Protein AF-A0A1C4NIL4-F1 (afdb_monomer_lite)

Sequence (67 aa):
MAGPTPVSALIHAATMVAAGIYLVARLLPVFTASAAALTVLSAMAAVTMIGSALAALAQDDIKRVLA

Structure (mmCIF, N/CA/C/O backbone):
data_AF-A0A1C4NIL4-F1
#
_entry.id   AF-A0A1C4NIL4-F1
#
loop_
_atom_site.group_PDB
_atom_site.id
_atom_site.type_symbol
_atom_site.label_atom_id
_atom_site.label_alt_id
_atom_site.label_comp_id
_atom_site.label_asym_id
_atom_site.label_entity_id
_atom_site.label_seq_id
_atom_site.pdbx_PDB_ins_code
_atom_site.Cartn_x
_atom_site.Cartn_y
_atom_site.Cartn_z
_atom_site.occupancy
_atom_site.B_iso_or_equiv
_atom_site.auth_seq_id
_atom_site.auth_comp_id
_atom_site.auth_asym_id
_atom_site.auth_atom_id
_atom_site.pdbx_PDB_model_num
ATOM 1 N N . MET A 1 1 ? -9.810 -3.468 12.334 1.00 79.50 1 MET A N 1
ATOM 2 C CA . MET A 1 1 ? -8.517 -3.704 13.015 1.00 79.50 1 MET A CA 1
ATOM 3 C C . MET A 1 1 ? -8.721 -4.328 14.397 1.00 79.50 1 MET A C 1
ATOM 5 O O . MET A 1 1 ? -9.172 -3.633 15.300 1.00 79.50 1 MET A O 1
ATOM 9 N N . ALA A 1 2 ? -8.406 -5.616 14.572 1.00 87.44 2 ALA A N 1
ATOM 10 C CA . ALA A 1 2 ? -8.643 -6.333 15.837 1.00 87.44 2 ALA A CA 1
ATOM 11 C C . ALA A 1 2 ? -7.575 -6.084 16.924 1.00 87.44 2 ALA A C 1
ATOM 13 O O . ALA A 1 2 ? -7.861 -6.220 18.108 1.00 87.44 2 ALA A O 1
ATOM 14 N N . GLY A 1 3 ? -6.349 -5.711 16.540 1.00 89.06 3 GLY A N 1
ATOM 15 C CA . GLY A 1 3 ? -5.252 -5.495 17.487 1.00 89.06 3 GLY A CA 1
ATOM 16 C C . GLY A 1 3 ? -5.375 -4.195 18.300 1.00 89.06 3 GLY A C 1
ATOM 17 O O . GLY A 1 3 ? -6.152 -3.304 17.933 1.00 89.06 3 GLY A O 1
ATOM 18 N N . PRO A 1 4 ? -4.573 -4.030 19.370 1.00 94.38 4 PRO A N 1
ATOM 19 C CA . PRO A 1 4 ? -4.505 -2.789 20.141 1.00 94.38 4 PRO A CA 1
ATOM 20 C C . PRO A 1 4 ? -4.184 -1.578 19.257 1.00 94.38 4 PRO A C 1
ATOM 22 O O . PRO A 1 4 ? -3.477 -1.690 18.251 1.00 94.38 4 PRO A O 1
ATOM 25 N N . THR A 1 5 ? -4.691 -0.403 19.628 1.00 93.19 5 THR A N 1
ATOM 26 C CA . THR A 1 5 ? -4.503 0.834 18.849 1.00 93.19 5 THR A CA 1
ATOM 27 C C . THR A 1 5 ? -3.026 1.197 18.627 1.00 93.19 5 THR A C 1
ATOM 29 O O . THR A 1 5 ? -2.685 1.490 17.483 1.00 93.19 5 THR A O 1
ATOM 32 N N . PRO A 1 6 ? -2.112 1.081 19.617 1.00 93.00 6 PRO A N 1
ATOM 33 C CA . PRO A 1 6 ? -0.689 1.357 19.388 1.00 93.00 6 PRO A CA 1
ATOM 34 C C . PRO A 1 6 ? -0.040 0.403 18.376 1.00 93.00 6 PRO A C 1
ATOM 36 O O . PRO A 1 6 ? 0.745 0.826 17.533 1.00 93.00 6 PRO A O 1
ATOM 39 N N . VAL A 1 7 ? -0.412 -0.881 18.415 1.00 92.69 7 VAL A N 1
ATOM 40 C CA . VAL A 1 7 ? 0.086 -1.894 17.468 1.00 92.69 7 VAL A CA 1
ATOM 41 C C . VAL A 1 7 ? -0.424 -1.599 16.061 1.00 92.69 7 VAL A C 1
ATOM 43 O O . VAL A 1 7 ? 0.330 -1.658 15.095 1.00 92.69 7 VAL A O 1
ATOM 46 N N . SER A 1 8 ? -1.701 -1.230 15.952 1.00 91.25 8 SER A N 1
ATOM 47 C CA . SER A 1 8 ? -2.317 -0.851 14.680 1.00 91.25 8 SER A CA 1
ATOM 48 C C . SER A 1 8 ? -1.607 0.360 14.068 1.00 91.25 8 SER A C 1
ATOM 50 O O . SER A 1 8 ? -1.235 0.302 12.899 1.00 91.25 8 SER A O 1
ATOM 52 N N . ALA A 1 9 ? -1.337 1.395 14.871 1.00 90.06 9 ALA A N 1
ATOM 53 C CA . ALA A 1 9 ? -0.620 2.593 14.443 1.00 90.06 9 ALA A CA 1
ATOM 54 C C . ALA A 1 9 ? 0.811 2.282 13.976 1.00 90.06 9 ALA A C 1
ATOM 56 O O . ALA A 1 9 ? 1.196 2.692 12.884 1.00 90.06 9 ALA A O 1
ATOM 57 N N . LEU A 1 10 ? 1.575 1.505 14.753 1.00 93.06 10 LEU A N 1
ATOM 58 C CA . LEU A 1 10 ? 2.938 1.121 14.377 1.00 93.06 10 LEU A CA 1
ATOM 59 C C . LEU A 1 10 ? 2.957 0.357 13.046 1.00 93.06 10 LEU A C 1
ATOM 61 O O . LEU A 1 10 ? 3.749 0.675 12.160 1.00 93.06 10 LEU A O 1
ATOM 65 N N . ILE A 1 11 ? 2.071 -0.631 12.899 1.00 94.12 11 ILE A N 1
ATOM 66 C CA . ILE A 1 11 ? 2.076 -1.506 11.726 1.00 94.12 11 ILE A CA 1
ATOM 67 C C . ILE A 1 11 ? 1.609 -0.773 10.466 1.00 94.12 11 ILE A C 1
ATOM 69 O O . ILE A 1 11 ? 2.247 -0.900 9.422 1.00 94.12 11 ILE A O 1
ATOM 73 N N . HIS A 1 12 ? 0.527 0.003 10.550 1.00 91.56 12 HIS A N 1
ATOM 74 C CA . HIS A 1 12 ? -0.108 0.576 9.360 1.00 91.56 12 HIS A CA 1
ATOM 75 C C . HIS A 1 12 ? 0.529 1.900 8.936 1.00 91.56 12 HIS A C 1
ATOM 77 O O . HIS A 1 12 ? 0.612 2.165 7.743 1.00 91.56 12 HIS A O 1
ATOM 83 N N . ALA A 1 13 ? 1.044 2.703 9.872 1.00 87.12 13 ALA A N 1
ATOM 84 C CA . ALA A 1 13 ? 1.660 3.981 9.522 1.00 87.12 13 ALA A CA 1
ATOM 85 C C . ALA A 1 13 ? 3.171 3.874 9.270 1.00 87.12 13 ALA A C 1
ATOM 87 O O . ALA A 1 13 ? 3.684 4.524 8.363 1.00 87.12 13 ALA A O 1
ATOM 88 N N . ALA A 1 14 ? 3.897 3.075 10.062 1.00 92.00 14 ALA A N 1
ATOM 89 C CA . ALA A 1 14 ? 5.360 3.155 10.100 1.00 92.00 14 ALA A CA 1
ATOM 90 C C . ALA A 1 14 ? 6.094 1.939 9.520 1.00 92.00 14 ALA A C 1
ATOM 92 O O . ALA A 1 14 ? 7.220 2.106 9.057 1.00 92.00 14 ALA A O 1
ATOM 93 N N . THR A 1 15 ? 5.517 0.730 9.536 1.00 95.12 15 THR A N 1
ATOM 94 C CA . THR A 1 15 ? 6.273 -0.480 9.153 1.00 95.12 15 THR A CA 1
ATOM 95 C C . THR A 1 15 ? 5.782 -1.141 7.869 1.00 95.12 15 THR A C 1
ATOM 97 O O . THR A 1 15 ? 6.530 -1.181 6.895 1.00 95.12 15 THR A O 1
ATOM 100 N N . MET A 1 16 ? 4.548 -1.649 7.823 1.00 93.94 16 MET A N 1
ATOM 101 C CA . MET A 1 16 ? 4.080 -2.494 6.717 1.00 93.94 16 MET A CA 1
ATOM 102 C C . MET A 1 16 ? 3.959 -1.708 5.407 1.00 93.94 16 MET A C 1
ATOM 104 O O . MET A 1 16 ? 4.502 -2.125 4.385 1.00 93.94 16 MET A O 1
ATOM 108 N N . VAL A 1 17 ? 3.295 -0.548 5.441 1.00 93.69 17 VAL A N 1
ATOM 109 C CA . VAL A 1 17 ? 3.108 0.304 4.253 1.00 93.69 17 VAL A CA 1
ATOM 110 C C . VAL A 1 17 ? 4.446 0.883 3.784 1.00 93.69 17 VAL A C 1
ATOM 112 O O . VAL A 1 17 ? 4.757 0.856 2.593 1.00 93.69 17 VAL A O 1
ATOM 115 N N . ALA A 1 18 ? 5.282 1.328 4.727 1.00 94.56 18 ALA A N 1
ATOM 116 C CA . ALA A 1 18 ? 6.609 1.855 4.430 1.00 94.56 18 ALA A CA 1
ATOM 117 C C . ALA A 1 18 ? 7.513 0.806 3.764 1.00 94.56 18 ALA A C 1
ATOM 119 O O . ALA A 1 18 ? 8.211 1.135 2.809 1.00 94.56 18 ALA A O 1
ATOM 120 N N . ALA A 1 19 ? 7.471 -0.456 4.206 1.00 97.12 19 ALA A N 1
ATOM 121 C CA . ALA A 1 19 ? 8.257 -1.535 3.608 1.00 97.12 19 ALA A CA 1
ATOM 122 C C . ALA A 1 19 ? 7.906 -1.769 2.127 1.00 97.12 19 ALA A C 1
ATOM 124 O O . ALA A 1 19 ? 8.807 -1.917 1.298 1.00 97.12 19 ALA A O 1
ATOM 125 N N . GLY A 1 20 ? 6.614 -1.752 1.777 1.00 95.00 20 GLY A N 1
ATOM 126 C CA . GLY A 1 20 ? 6.166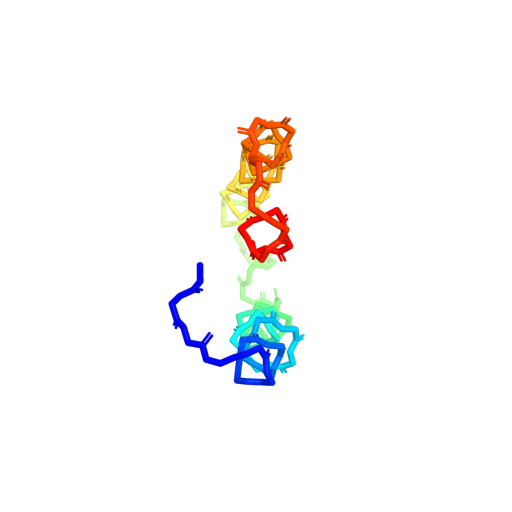 -1.895 0.388 1.00 95.00 20 GLY A CA 1
ATOM 127 C C . GLY A 1 20 ? 6.657 -0.753 -0.505 1.0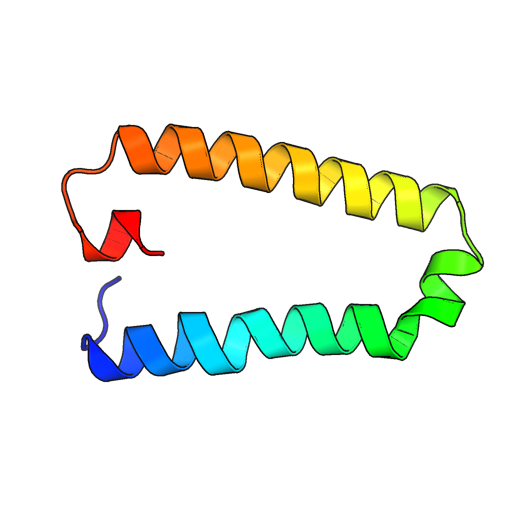0 95.00 20 GLY A C 1
ATOM 128 O O . GLY A 1 20 ? 7.267 -0.994 -1.549 1.00 95.00 20 GLY A O 1
ATOM 129 N N . ILE A 1 21 ? 6.463 0.495 -0.067 1.00 95.50 21 ILE A N 1
ATOM 130 C CA . ILE A 1 21 ? 6.924 1.676 -0.814 1.00 95.50 21 ILE A CA 1
ATOM 131 C C . ILE A 1 21 ? 8.453 1.727 -0.894 1.00 95.50 21 ILE A C 1
ATOM 133 O O . ILE A 1 21 ? 8.998 2.063 -1.945 1.00 95.50 21 ILE A O 1
ATOM 137 N N . TYR A 1 22 ? 9.158 1.338 0.170 1.00 97.69 22 TYR A N 1
ATOM 138 C CA . TYR A 1 22 ? 10.616 1.257 0.178 1.00 97.69 22 TYR A CA 1
ATOM 139 C C . TYR A 1 22 ? 11.138 0.297 -0.895 1.00 97.69 22 TYR A C 1
ATOM 141 O O . TYR A 1 22 ? 12.057 0.657 -1.631 1.00 97.69 22 TYR A O 1
ATOM 149 N N . 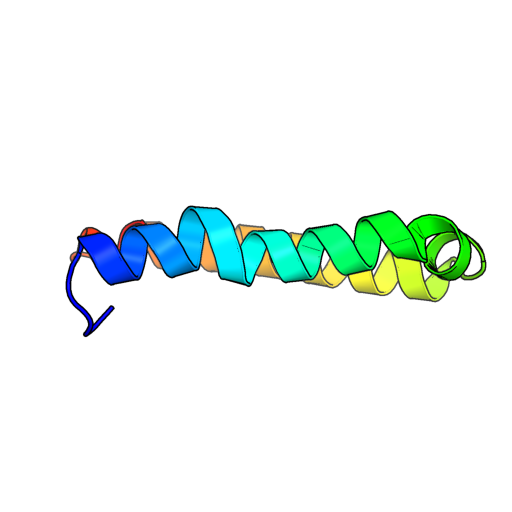LEU A 1 23 ? 10.540 -0.893 -1.030 1.00 97.44 23 LEU A N 1
ATOM 150 C CA . LEU A 1 23 ? 10.918 -1.853 -2.068 1.00 97.44 23 LEU A CA 1
ATOM 151 C C . LEU A 1 23 ? 10.750 -1.254 -3.471 1.00 97.44 23 LEU A C 1
ATOM 153 O O . LEU A 1 23 ? 11.681 -1.312 -4.274 1.00 97.44 23 LEU A O 1
ATOM 157 N N . VAL A 1 24 ? 9.587 -0.655 -3.753 1.00 96.44 24 VAL A N 1
ATOM 158 C CA . VAL A 1 24 ? 9.300 -0.034 -5.058 1.00 96.44 24 VAL A CA 1
ATOM 159 C C . VAL A 1 24 ? 10.271 1.107 -5.344 1.00 96.44 24 VAL A C 1
ATOM 161 O O . VAL A 1 24 ? 10.845 1.162 -6.429 1.00 96.44 24 VAL A O 1
ATOM 164 N N . ALA A 1 25 ? 10.516 1.981 -4.367 1.00 97.06 25 ALA A N 1
ATOM 165 C CA . ALA A 1 25 ? 11.452 3.090 -4.506 1.00 97.06 25 ALA A CA 1
ATOM 166 C C . ALA A 1 25 ? 12.889 2.600 -4.736 1.00 97.06 25 ALA A C 1
ATOM 168 O O . ALA A 1 25 ? 13.599 3.119 -5.597 1.00 97.06 25 ALA A O 1
ATOM 169 N N . ARG A 1 26 ? 13.325 1.569 -4.003 1.00 98.25 26 ARG A N 1
ATOM 170 C CA . ARG A 1 26 ? 14.677 1.014 -4.130 1.00 98.25 26 ARG A CA 1
ATOM 171 C C . ARG A 1 26 ? 14.888 0.301 -5.461 1.00 98.25 26 ARG A C 1
ATOM 173 O O . ARG A 1 26 ? 15.988 0.354 -6.006 1.00 98.25 26 ARG A O 1
ATOM 180 N N . LEU A 1 27 ? 13.847 -0.342 -5.978 1.00 97.88 27 LEU A N 1
ATOM 181 C CA . LEU A 1 27 ? 13.849 -1.028 -7.267 1.00 97.88 27 LEU A CA 1
ATOM 182 C C . LEU A 1 27 ? 13.311 -0.157 -8.405 1.00 97.88 27 LEU A C 1
ATOM 184 O O . LEU A 1 27 ? 13.035 -0.683 -9.482 1.00 97.88 27 LEU A O 1
ATOM 188 N N . LEU A 1 28 ? 13.200 1.161 -8.217 1.00 96.75 28 LEU A N 1
ATOM 189 C CA . LEU A 1 28 ? 12.693 2.063 -9.248 1.00 96.75 28 LEU A CA 1
ATOM 190 C C . LEU A 1 28 ? 13.391 1.874 -10.609 1.00 96.75 28 LEU A C 1
ATOM 192 O O . LEU A 1 28 ? 12.663 1.793 -11.595 1.00 96.75 28 LEU A O 1
ATOM 196 N N . PRO A 1 29 ? 14.730 1.687 -10.700 1.00 96.94 29 PRO A N 1
ATOM 197 C CA . PRO A 1 29 ? 15.385 1.405 -11.980 1.00 96.94 29 PRO A CA 1
ATOM 198 C C . PRO A 1 29 ? 14.813 0.180 -12.713 1.00 96.94 29 PRO A C 1
ATOM 200 O O . PRO A 1 29 ? 14.688 0.195 -13.936 1.00 96.94 29 PRO A O 1
ATOM 203 N N . VAL A 1 30 ? 14.417 -0.861 -11.970 1.00 96.94 30 VAL A N 1
ATOM 204 C CA . VAL A 1 30 ? 13.798 -2.080 -12.515 1.00 96.94 30 VAL A CA 1
ATOM 205 C C . VAL A 1 30 ? 12.394 -1.786 -13.035 1.00 96.94 30 VAL A C 1
ATOM 207 O O . VAL A 1 30 ? 12.053 -2.198 -14.140 1.00 96.94 30 VAL A O 1
ATOM 210 N N . PHE A 1 31 ? 11.591 -1.034 -12.279 1.00 96.38 31 PHE A N 1
ATOM 211 C CA . PHE A 1 31 ? 10.256 -0.632 -12.727 1.00 96.38 31 PHE A CA 1
ATOM 212 C C . PHE A 1 31 ? 10.324 0.265 -13.966 1.00 96.38 31 PHE A C 1
ATOM 214 O O . PHE A 1 31 ? 9.585 0.041 -14.920 1.00 96.38 31 PHE A O 1
ATOM 221 N N . THR A 1 32 ? 11.251 1.224 -14.011 1.00 97.06 32 THR A N 1
ATOM 222 C CA . THR A 1 32 ? 11.413 2.118 -15.168 1.00 97.06 32 THR A CA 1
ATOM 223 C C . THR A 1 32 ? 11.941 1.422 -16.419 1.00 97.06 32 THR A C 1
ATOM 225 O O . THR A 1 32 ? 11.772 1.949 -17.514 1.00 97.06 32 THR A O 1
ATOM 228 N N . ALA A 1 33 ? 12.533 0.230 -16.289 1.00 98.00 33 ALA A N 1
ATOM 229 C CA . ALA A 1 33 ? 12.958 -0.570 -17.435 1.00 98.00 33 ALA A CA 1
ATOM 230 C C . ALA A 1 33 ? 11.780 -1.207 -18.202 1.00 98.00 33 ALA A C 1
ATOM 232 O O . ALA A 1 33 ? 11.976 -1.714 -19.305 1.00 98.00 33 ALA A O 1
ATOM 233 N N . SER A 1 34 ? 10.560 -1.188 -17.649 1.00 97.75 34 SER A N 1
ATOM 234 C CA . SER A 1 34 ? 9.365 -1.742 -18.289 1.00 97.75 34 SER A CA 1
ATOM 235 C C . SER A 1 34 ? 8.167 -0.805 -18.151 1.00 97.75 34 SER A C 1
ATOM 237 O O . SER A 1 34 ? 7.567 -0.674 -17.083 1.00 97.75 34 SER A O 1
ATOM 239 N N . ALA A 1 35 ? 7.754 -0.204 -19.271 1.00 97.00 35 ALA A N 1
ATOM 240 C CA . ALA A 1 35 ? 6.557 0.634 -19.320 1.00 97.00 35 ALA A CA 1
ATOM 241 C C . ALA A 1 35 ? 5.302 -0.132 -18.861 1.00 97.00 35 ALA A C 1
ATOM 243 O O . ALA A 1 35 ? 4.501 0.406 -18.104 1.00 97.00 35 ALA A O 1
ATOM 244 N N . ALA A 1 36 ? 5.175 -1.410 -19.238 1.00 98.06 36 ALA A N 1
ATOM 245 C CA . ALA A 1 36 ? 4.061 -2.255 -18.813 1.00 98.06 36 ALA A CA 1
ATOM 246 C C . ALA A 1 36 ? 4.016 -2.434 -17.285 1.00 98.06 36 ALA A C 1
ATOM 248 O O . ALA A 1 36 ? 2.939 -2.356 -16.695 1.00 98.06 36 ALA A O 1
ATOM 249 N N . ALA A 1 37 ? 5.170 -2.619 -16.630 1.00 97.12 37 ALA A N 1
ATOM 250 C CA . ALA A 1 37 ? 5.234 -2.740 -15.173 1.00 97.12 37 ALA A CA 1
ATOM 251 C C . ALA A 1 37 ? 4.770 -1.451 -14.475 1.00 97.12 37 ALA A C 1
ATOM 253 O O . ALA A 1 37 ? 4.004 -1.516 -13.512 1.00 97.12 37 ALA A O 1
ATOM 254 N N . LEU A 1 38 ? 5.171 -0.282 -14.989 1.00 97.50 38 LEU A N 1
ATOM 255 C CA . LEU A 1 38 ? 4.703 1.011 -14.479 1.00 97.50 38 LEU A CA 1
ATOM 256 C C . LEU A 1 38 ? 3.202 1.217 -14.695 1.00 97.50 38 LEU A C 1
ATOM 258 O O . LEU A 1 38 ? 2.530 1.709 -13.791 1.00 97.50 38 LEU A O 1
ATOM 262 N N . THR A 1 39 ? 2.666 0.829 -15.855 1.00 98.12 39 THR A N 1
ATOM 263 C CA . THR A 1 39 ? 1.226 0.922 -16.137 1.00 98.12 39 THR A CA 1
ATOM 264 C C . THR A 1 39 ? 0.408 0.041 -15.197 1.00 98.12 39 THR A C 1
ATOM 266 O O . THR A 1 39 ? -0.621 0.479 -14.690 1.00 98.12 39 THR A O 1
ATOM 269 N N . VAL A 1 40 ? 0.861 -1.184 -14.922 1.00 98.00 40 VAL A N 1
ATOM 270 C CA . VAL A 1 40 ? 0.177 -2.071 -13.969 1.00 98.00 40 VAL A CA 1
ATOM 271 C C . VAL A 1 40 ? 0.242 -1.492 -12.556 1.00 98.00 40 VAL A C 1
ATOM 273 O O . VAL A 1 40 ? -0.787 -1.413 -11.888 1.00 98.00 40 VAL A O 1
ATOM 276 N N . LEU A 1 41 ? 1.418 -1.031 -12.118 1.00 96.81 41 LEU A N 1
ATOM 277 C CA . LEU A 1 41 ? 1.592 -0.418 -10.800 1.00 96.81 41 LEU A CA 1
ATOM 278 C C . LEU A 1 41 ? 0.673 0.801 -10.613 1.00 96.81 41 LEU A C 1
ATOM 280 O O . LEU A 1 41 ? 0.003 0.913 -9.586 1.00 96.81 41 LEU A O 1
ATOM 284 N N . SER A 1 42 ? 0.610 1.695 -11.604 1.00 97.12 42 SER A N 1
ATOM 285 C CA . SER A 1 42 ? -0.221 2.901 -11.534 1.00 97.12 42 SER A CA 1
ATOM 286 C C . SER A 1 42 ? -1.715 2.582 -11.586 1.00 97.12 42 SER A C 1
ATOM 288 O O . SER A 1 42 ? -2.481 3.157 -10.810 1.00 97.12 42 SER A O 1
ATOM 290 N N . ALA A 1 43 ? -2.136 1.629 -12.422 1.00 98.38 43 ALA A N 1
ATOM 291 C CA . ALA A 1 43 ? -3.524 1.181 -12.483 1.00 98.38 43 ALA A CA 1
ATOM 292 C C . ALA A 1 43 ? -3.971 0.553 -11.154 1.00 98.38 43 ALA A C 1
ATOM 294 O O . ALA A 1 43 ? -5.028 0.909 -10.629 1.00 98.38 43 ALA A O 1
ATOM 295 N N . MET A 1 44 ? -3.149 -0.324 -10.568 1.00 98.00 44 MET A N 1
ATOM 296 C CA . MET A 1 44 ? -3.434 -0.920 -9.260 1.00 98.00 44 MET A CA 1
ATOM 297 C C . MET A 1 44 ? -3.522 0.141 -8.158 1.00 98.00 44 MET A C 1
ATOM 299 O O . MET A 1 44 ? -4.443 0.089 -7.340 1.00 98.00 44 MET A O 1
ATOM 303 N N . ALA A 1 45 ? -2.615 1.123 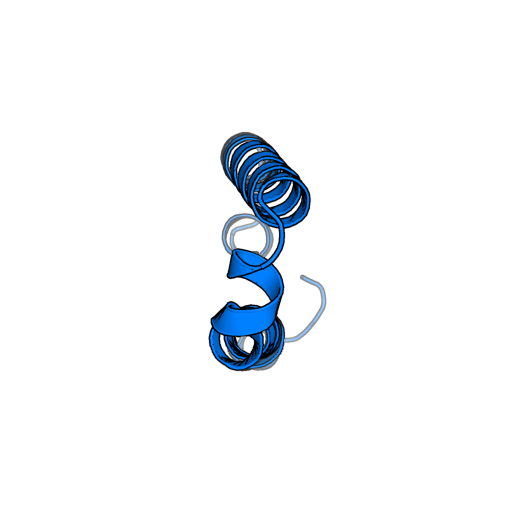-8.149 1.00 97.19 45 ALA A N 1
ATOM 304 C CA . ALA A 1 45 ? -2.644 2.217 -7.180 1.00 97.19 45 ALA A CA 1
ATOM 305 C C . ALA A 1 45 ? -3.909 3.080 -7.320 1.00 97.19 45 ALA A C 1
ATOM 307 O O . ALA A 1 45 ? -4.553 3.386 -6.317 1.00 97.19 45 ALA A O 1
ATOM 308 N N . ALA A 1 46 ? -4.300 3.427 -8.550 1.00 98.38 46 ALA A N 1
ATOM 309 C CA . ALA A 1 46 ? -5.494 4.225 -8.816 1.00 98.38 46 ALA 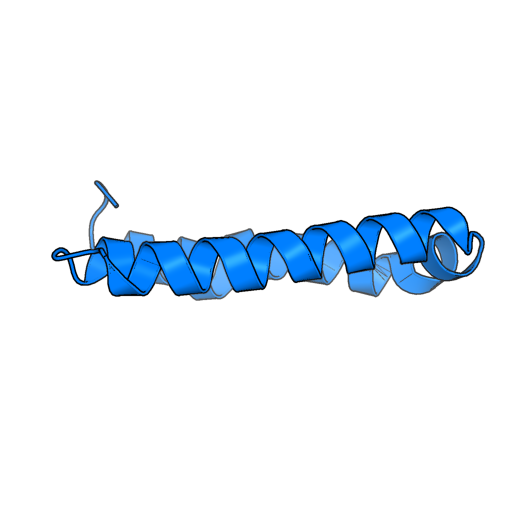A CA 1
ATOM 310 C C . ALA A 1 46 ? -6.778 3.506 -8.373 1.00 98.38 46 ALA A C 1
ATOM 312 O O . ALA A 1 46 ? -7.588 4.082 -7.647 1.00 98.38 46 ALA A O 1
ATOM 313 N N . VAL A 1 47 ? -6.938 2.233 -8.754 1.00 98.44 47 VAL A N 1
ATOM 314 C CA . VAL A 1 47 ? -8.105 1.426 -8.365 1.00 98.44 47 VAL A CA 1
ATOM 315 C C . VAL A 1 47 ? -8.167 1.257 -6.849 1.00 98.44 47 VAL A C 1
ATOM 317 O O . VAL A 1 47 ? -9.232 1.434 -6.263 1.00 98.44 47 VAL A O 1
ATOM 320 N N . THR A 1 48 ? -7.033 0.969 -6.205 1.00 97.88 48 THR A N 1
ATOM 321 C CA . THR A 1 48 ? -6.987 0.774 -4.749 1.00 97.88 48 THR A CA 1
ATOM 322 C C . THR A 1 48 ? -7.312 2.065 -4.003 1.00 97.88 48 THR A C 1
ATOM 324 O O . THR A 1 48 ? -8.125 2.015 -3.089 1.00 97.88 48 THR A O 1
ATOM 327 N N . MET A 1 49 ? -6.754 3.215 -4.409 1.00 97.94 49 MET A N 1
ATOM 328 C CA . MET A 1 49 ? -7.048 4.510 -3.773 1.00 97.94 49 MET A CA 1
ATOM 329 C C . MET A 1 49 ? -8.524 4.889 -3.874 1.00 97.94 49 MET A C 1
ATOM 331 O O . MET A 1 49 ? -9.119 5.311 -2.887 1.00 97.94 49 MET A O 1
ATOM 335 N N . ILE A 1 50 ? -9.122 4.756 -5.060 1.00 98.31 50 ILE A N 1
ATOM 336 C CA . ILE A 1 50 ? -10.530 5.117 -5.251 1.00 98.31 50 ILE A CA 1
ATOM 337 C C . ILE A 1 50 ? -11.423 4.131 -4.492 1.00 98.31 50 ILE A C 1
ATOM 339 O O . ILE A 1 50 ? -12.335 4.545 -3.778 1.00 98.31 50 ILE A O 1
ATOM 343 N N . GLY A 1 51 ? -11.142 2.830 -4.605 1.00 98.12 51 GLY A N 1
ATOM 344 C CA . GLY A 1 51 ? -11.900 1.788 -3.920 1.00 98.12 51 GLY A CA 1
ATOM 345 C C . GLY A 1 51 ? -11.848 1.921 -2.397 1.00 98.12 51 GLY A C 1
ATOM 346 O O . GLY A 1 51 ? -12.891 1.834 -1.748 1.00 98.12 51 GLY A O 1
ATOM 347 N N . SER A 1 52 ? -10.670 2.182 -1.822 1.00 97.19 52 SER A N 1
ATOM 348 C CA . SER A 1 52 ? -10.520 2.359 -0.374 1.00 97.19 52 SER A CA 1
ATOM 349 C C . SER A 1 52 ? -11.152 3.660 0.115 1.00 97.19 52 SER A C 1
ATOM 351 O O . SER A 1 52 ? -11.813 3.642 1.149 1.00 97.19 52 SER A O 1
ATOM 353 N N . ALA A 1 53 ? -11.047 4.758 -0.643 1.00 98.00 53 ALA A N 1
ATOM 354 C CA . ALA A 1 53 ? -11.714 6.014 -0.303 1.00 98.00 53 ALA A CA 1
ATOM 355 C C . ALA A 1 53 ? -13.239 5.842 -0.232 1.00 98.00 53 ALA A C 1
ATOM 357 O O . ALA A 1 53 ? -13.869 6.273 0.733 1.00 98.00 53 ALA A O 1
ATOM 358 N N . LEU A 1 54 ? -13.832 5.161 -1.217 1.00 98.19 54 LEU A N 1
ATOM 359 C CA . LEU A 1 54 ? -15.266 4.866 -1.219 1.00 98.19 54 LEU A CA 1
ATOM 360 C C . LEU A 1 54 ? -15.664 3.936 -0.064 1.00 98.19 54 LEU A C 1
ATOM 362 O O . LEU A 1 54 ? -16.679 4.174 0.587 1.00 98.19 54 LEU A O 1
ATOM 366 N N . ALA A 1 55 ? -14.862 2.908 0.221 1.00 97.75 55 ALA A N 1
ATOM 367 C CA . ALA A 1 55 ? -15.116 2.001 1.338 1.00 97.75 55 ALA A CA 1
ATOM 368 C C . ALA A 1 55 ? -15.032 2.715 2.699 1.00 97.75 55 ALA A C 1
ATOM 370 O O . ALA A 1 55 ? -15.863 2.459 3.570 1.00 97.75 55 ALA A O 1
ATOM 371 N N . ALA A 1 56 ? -14.076 3.633 2.871 1.00 97.69 56 ALA A N 1
ATOM 372 C CA . ALA A 1 56 ? -13.892 4.404 4.098 1.00 97.69 56 ALA A CA 1
ATOM 373 C C . ALA A 1 56 ? -15.080 5.335 4.390 1.00 97.69 56 ALA A C 1
ATOM 375 O O . ALA A 1 56 ? -15.466 5.475 5.548 1.00 97.69 56 ALA A O 1
ATOM 376 N N . LEU A 1 57 ? -15.712 5.911 3.358 1.00 97.75 57 LEU A N 1
ATOM 377 C CA . LEU A 1 57 ? -16.925 6.731 3.514 1.00 97.75 57 LEU A CA 1
ATOM 378 C C . LEU A 1 57 ? -18.126 5.944 4.058 1.00 97.75 57 LEU A C 1
ATOM 380 O O . LEU A 1 57 ? -19.033 6.541 4.631 1.00 97.75 57 LEU A O 1
ATOM 384 N N . ALA A 1 58 ? -18.138 4.624 3.876 1.00 97.12 58 ALA A N 1
ATOM 385 C CA . ALA A 1 58 ? -19.195 3.735 4.346 1.00 97.12 58 ALA A CA 1
ATOM 386 C C . ALA A 1 58 ? -18.816 2.972 5.633 1.00 97.12 58 ALA A C 1
ATOM 388 O O . ALA A 1 58 ? -19.464 1.976 5.959 1.00 97.12 58 ALA A O 1
ATOM 389 N N . GLN A 1 59 ? -17.745 3.363 6.336 1.00 97.69 59 GLN A N 1
ATOM 390 C CA . GLN A 1 59 ? -17.330 2.721 7.588 1.00 97.69 59 GLN A CA 1
ATOM 391 C C . GLN A 1 59 ? -17.728 3.524 8.828 1.00 97.69 59 GLN A C 1
ATOM 393 O O . GLN A 1 59 ? -17.398 4.698 8.957 1.00 97.69 59 GLN A O 1
ATOM 398 N N . ASP A 1 60 ? -18.334 2.829 9.792 1.00 96.94 60 ASP A N 1
ATOM 399 C CA . ASP A 1 60 ? -18.741 3.400 11.084 1.00 96.94 60 ASP A CA 1
ATOM 400 C C . ASP A 1 60 ? -17.658 3.270 12.178 1.00 96.94 60 ASP A C 1
ATOM 402 O O . ASP A 1 60 ? -17.698 3.958 13.197 1.00 96.94 60 ASP A O 1
ATOM 406 N N . ASP A 1 61 ? -16.672 2.381 11.996 1.00 95.50 61 ASP A N 1
ATOM 407 C CA . ASP A 1 61 ? -15.581 2.158 12.955 1.00 95.50 61 ASP A CA 1
ATOM 408 C C . ASP A 1 61 ? -14.344 2.981 12.573 1.00 95.50 61 ASP A C 1
ATOM 410 O O . ASP A 1 61 ? -13.713 2.731 11.546 1.00 95.50 61 ASP A O 1
ATOM 414 N N . ILE A 1 62 ? -13.944 3.923 13.434 1.00 92.81 62 ILE A N 1
ATOM 415 C CA . ILE A 1 62 ? -12.828 4.845 13.159 1.00 92.81 62 ILE A CA 1
ATOM 416 C C . ILE A 1 62 ? -11.503 4.128 12.869 1.00 92.81 62 ILE A C 1
ATOM 418 O O . ILE A 1 62 ? -10.713 4.595 12.052 1.00 92.81 62 ILE A O 1
ATOM 422 N N . LYS A 1 63 ? -11.241 2.971 13.490 1.00 90.94 63 LYS A N 1
ATOM 423 C CA . LYS A 1 63 ? -10.011 2.218 13.216 1.00 90.94 63 LYS A CA 1
ATOM 424 C C . LYS A 1 63 ? -10.073 1.537 11.856 1.00 90.94 63 LYS A C 1
ATOM 426 O O . LYS A 1 63 ? -9.028 1.288 11.277 1.00 90.94 63 LYS A O 1
ATOM 431 N N . ARG A 1 64 ? -11.260 1.189 11.359 1.00 91.00 64 ARG A N 1
ATOM 432 C CA . ARG A 1 64 ? -11.442 0.677 9.994 1.00 91.00 64 ARG A CA 1
ATOM 433 C C . ARG A 1 64 ? -11.436 1.787 8.949 1.00 91.00 64 ARG A C 1
ATOM 435 O O . ARG A 1 64 ? -10.978 1.525 7.854 1.00 91.00 64 ARG A O 1
ATOM 442 N N . VAL A 1 65 ? -11.896 2.992 9.288 1.00 95.19 65 VAL A N 1
ATOM 443 C CA . VAL A 1 65 ?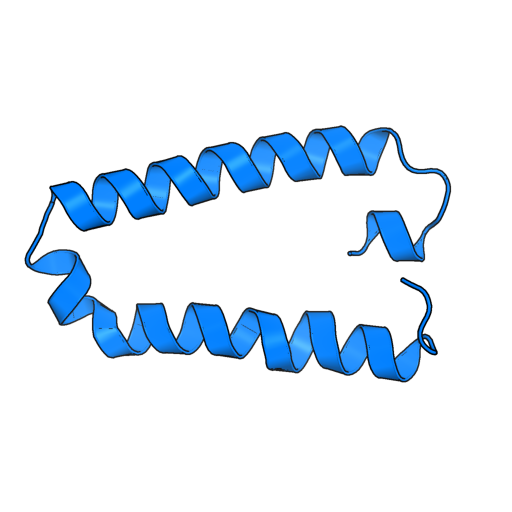 -11.784 4.176 8.414 1.00 95.19 65 VAL A CA 1
ATOM 444 C C . VAL A 1 65 ? -10.317 4.562 8.195 1.00 95.19 65 VAL A C 1
ATOM 446 O O . VAL A 1 65 ? -9.937 4.935 7.092 1.00 95.19 65 VAL A O 1
ATOM 449 N N . LEU A 1 66 ? -9.493 4.484 9.247 1.00 92.44 66 LEU A N 1
ATOM 450 C CA . LEU A 1 66 ? -8.063 4.818 9.191 1.00 92.44 66 LEU A CA 1
ATOM 451 C C . LEU A 1 66 ? -7.173 3.706 8.609 1.00 92.44 66 LEU A C 1
ATOM 453 O O . LEU A 1 66 ? -5.984 3.950 8.405 1.00 92.44 66 LEU A O 1
ATOM 457 N N . ALA A 1 67 ? -7.705 2.495 8.430 1.00 90.31 67 ALA A N 1
ATOM 458 C CA . ALA A 1 67 ? -6.970 1.337 7.918 1.00 90.31 67 ALA A CA 1
ATOM 459 C C . ALA A 1 67 ? -7.099 1.235 6.400 1.00 90.31 67 ALA A C 1
ATOM 461 O O . ALA A 1 67 ? -6.062 0.953 5.762 1.00 90.31 67 ALA A O 1
#

Secondary structure (DSSP, 8-state):
--S-HHHHHIIIIIIHHHHHHHHHHHTHHHHHT-HHHHHHHHHHHHHHHHHHHHHHHT---HHHH--

Foldseek 3Di:
DPDDPVVLCCCPPPNPVCVVVVVCVVCVVVCVVDPVSVVVVVVVVVCCVVVLCVVLVVDPDPSSNVD

pLDDT: mean 95.33, std 3.47, range [79.5, 98.44]

Radius of gyration: 14.92 Å; chains: 1; bounding box: 35×13×40 Å